Protein AF-A0A537L841-F1 (afdb_monomer_lite)

Secondary structure (DSSP, 8-state):
---SSHHHHHHHHHHHT---GGG---S-GGG--HHHHHHHHEEEEEEEEETTTTEEEEEEEE-TTT--HHHHHHHHHHHHHHHHHHHHHTT-EEEEEETTEE--

Radius of gyration: 14.02 Å; chains: 1; bounding box: 27×28×39 Å

Structure (mmCIF, N/CA/C/O backbone):
data_AF-A0A537L841-F1
#
_entry.id   AF-A0A537L841-F1
#
loop_
_atom_site.group_PDB
_atom_site.id
_atom_site.type_symbol
_atom_site.label_atom_id
_atom_site.label_alt_id
_atom_site.label_comp_id
_atom_site.label_asym_id
_atom_site.label_entity_id
_atom_site.label_seq_id
_atom_site.pdbx_PDB_ins_code
_atom_site.Cartn_x
_atom_site.Cartn_y
_atom_site.Cartn_z
_atom_site.occupancy
_atom_site.B_iso_or_equiv
_atom_site.auth_seq_id
_atom_site.auth_comp_id
_atom_site.auth_asym_id
_atom_site.auth_atom_id
_atom_site.pdbx_PDB_model_num
ATOM 1 N N . GLY A 1 1 ? -0.366 13.035 7.425 1.00 66.81 1 GLY A N 1
ATOM 2 C CA . GLY A 1 1 ? -1.624 13.543 7.985 1.00 66.81 1 GLY A CA 1
ATOM 3 C C . GLY A 1 1 ? -1.850 12.889 9.323 1.00 66.81 1 GLY A C 1
ATOM 4 O O . GLY A 1 1 ? -1.535 11.712 9.464 1.00 66.81 1 GLY A O 1
ATOM 5 N N . GLU A 1 2 ? -2.336 13.655 10.289 1.00 84.38 2 GLU A N 1
ATOM 6 C CA . GLU A 1 2 ? -2.816 13.142 11.569 1.00 84.38 2 GLU A CA 1
ATOM 7 C C . GLU A 1 2 ? -4.350 13.193 11.551 1.00 84.38 2 GLU A C 1
ATOM 9 O O . GLU A 1 2 ? -4.906 14.213 11.135 1.00 84.38 2 GLU A O 1
ATOM 14 N N . PRO A 1 3 ? -5.048 12.098 11.886 1.00 88.75 3 PRO A N 1
ATOM 15 C CA . PRO A 1 3 ? -6.505 12.093 11.901 1.00 88.75 3 PRO A CA 1
ATOM 16 C C . PRO A 1 3 ? -7.042 12.944 13.059 1.00 88.75 3 PRO A C 1
ATOM 18 O O . PRO A 1 3 ? -6.614 12.789 14.197 1.00 88.75 3 PRO A O 1
ATOM 21 N N . VAL A 1 4 ? -8.028 13.795 12.773 1.00 92.00 4 VAL A N 1
ATOM 22 C CA . VAL A 1 4 ? -8.766 14.577 13.788 1.00 92.00 4 VAL A CA 1
ATOM 23 C C . VAL A 1 4 ? -10.229 14.141 13.922 1.00 92.00 4 VAL A C 1
ATOM 25 O O . VAL A 1 4 ? -10.959 14.635 14.775 1.00 92.00 4 VAL A O 1
ATOM 28 N N . SER A 1 5 ? -10.675 13.213 13.071 1.00 96.81 5 SER A N 1
ATOM 29 C CA . SER A 1 5 ? -12.024 12.646 13.080 1.00 96.81 5 SER A CA 1
ATOM 30 C C . SER A 1 5 ? -12.021 11.219 12.514 1.00 96.81 5 SER A C 1
ATOM 32 O O . SER A 1 5 ? -11.102 10.868 11.763 1.00 96.81 5 SER A O 1
ATOM 34 N N . PRO A 1 6 ? -13.048 10.393 12.809 1.00 96.75 6 PRO A N 1
ATOM 35 C CA . PRO A 1 6 ? -13.153 9.043 12.251 1.00 96.75 6 PRO A CA 1
ATOM 36 C C . PRO A 1 6 ? -13.176 9.029 10.716 1.00 96.75 6 PRO A C 1
ATOM 38 O O . PRO A 1 6 ? -12.491 8.225 10.088 1.00 96.75 6 PRO A O 1
ATOM 41 N N . VAL A 1 7 ? -13.894 9.973 10.101 1.00 96.69 7 VAL A N 1
ATOM 42 C CA . VAL A 1 7 ? -13.928 10.127 8.637 1.00 96.69 7 VAL A CA 1
ATOM 43 C C . VAL A 1 7 ? -12.546 10.505 8.102 1.00 96.69 7 VAL A C 1
ATOM 45 O O . VAL A 1 7 ? -12.085 9.917 7.129 1.00 96.69 7 VAL A O 1
ATOM 48 N N . GLY A 1 8 ? -11.838 11.426 8.765 1.00 97.12 8 GLY A N 1
ATOM 49 C CA . GLY A 1 8 ? -10.473 11.793 8.386 1.00 97.12 8 GLY A CA 1
ATOM 50 C C . GLY A 1 8 ? -9.502 10.612 8.460 1.00 97.12 8 GLY A C 1
ATOM 51 O O . GLY A 1 8 ? -8.675 10.440 7.567 1.00 97.12 8 GLY A O 1
ATOM 52 N N . ALA A 1 9 ? -9.630 9.757 9.478 1.00 96.94 9 ALA A N 1
ATOM 53 C CA . ALA A 1 9 ? -8.849 8.527 9.580 1.00 96.94 9 ALA A CA 1
ATOM 54 C C . ALA A 1 9 ? -9.142 7.556 8.423 1.00 96.94 9 ALA A C 1
ATOM 56 O O . ALA A 1 9 ? -8.205 7.038 7.814 1.00 96.94 9 ALA A O 1
ATOM 57 N N . ALA A 1 10 ? -10.416 7.362 8.072 1.00 96.06 10 ALA A N 1
ATOM 58 C CA . ALA A 1 10 ? -10.806 6.526 6.938 1.00 96.06 10 ALA A CA 1
ATOM 59 C C . ALA A 1 10 ? -10.248 7.059 5.604 1.00 96.06 10 ALA A C 1
ATOM 61 O O . ALA A 1 10 ? -9.715 6.286 4.811 1.00 96.06 10 ALA A O 1
ATOM 62 N N . VAL A 1 11 ? -10.285 8.379 5.385 1.00 95.94 11 VAL A N 1
ATOM 63 C CA . VAL A 1 11 ? -9.711 9.017 4.186 1.00 95.94 11 VAL A CA 1
ATOM 64 C C . VAL A 1 11 ? -8.194 8.834 4.124 1.00 95.94 11 VAL A C 1
ATOM 66 O O . VAL A 1 11 ? -7.667 8.503 3.065 1.00 95.94 11 VAL A O 1
ATOM 69 N N . ILE A 1 12 ? -7.483 8.999 5.247 1.00 96.44 12 ILE A N 1
ATOM 70 C CA . ILE A 1 12 ? -6.032 8.756 5.300 1.00 96.44 12 ILE A CA 1
ATOM 71 C C . ILE A 1 12 ? -5.718 7.310 4.908 1.00 96.44 12 ILE A C 1
ATOM 73 O O . ILE A 1 12 ? -4.809 7.094 4.113 1.00 96.44 12 ILE A O 1
ATOM 77 N N . LEU A 1 13 ? -6.454 6.334 5.447 1.00 96.88 13 LEU A N 1
ATOM 78 C CA . LEU A 1 13 ? -6.262 4.924 5.110 1.00 96.88 13 LEU A CA 1
ATOM 79 C C . LEU A 1 13 ? -6.517 4.660 3.625 1.00 96.88 13 LEU A C 1
ATOM 81 O O . LEU A 1 13 ? -5.679 4.031 2.985 1.00 96.88 13 LEU A O 1
ATOM 85 N N . ALA A 1 14 ? -7.616 5.175 3.071 1.00 94.56 14 ALA A N 1
ATOM 86 C CA . ALA A 1 14 ? -7.960 4.996 1.662 1.00 94.56 14 ALA A CA 1
ATOM 87 C C . ALA A 1 14 ? -6.906 5.599 0.716 1.00 94.56 14 ALA A C 1
ATOM 89 O O . ALA A 1 14 ? -6.501 4.956 -0.242 1.00 94.56 14 ALA A O 1
ATOM 90 N N . ASP A 1 15 ? -6.416 6.806 1.005 1.00 94.81 15 ASP A N 1
ATOM 91 C CA . ASP A 1 15 ? -5.456 7.507 0.142 1.00 94.81 15 ASP A CA 1
ATOM 92 C C . ASP A 1 15 ? -4.021 6.976 0.284 1.00 94.81 15 ASP A C 1
ATOM 94 O O . ASP A 1 15 ? -3.288 6.840 -0.693 1.00 94.81 15 ASP A O 1
ATOM 98 N N . LYS A 1 16 ? -3.579 6.678 1.512 1.00 94.44 16 LYS A N 1
ATOM 99 C CA . LYS A 1 16 ? -2.177 6.317 1.786 1.00 94.44 16 LYS A CA 1
ATOM 100 C C . LYS A 1 16 ? -1.870 4.834 1.621 1.00 94.44 16 LYS A C 1
ATOM 102 O O . LYS A 1 16 ? -0.689 4.488 1.602 1.00 94.44 16 LYS A O 1
ATOM 107 N N . SER A 1 17 ? -2.892 3.995 1.474 1.00 92.75 17 SER A N 1
ATOM 108 C CA . SER A 1 17 ? -2.741 2.591 1.078 1.00 92.75 17 SER A CA 1
ATOM 109 C C . SER A 1 17 ? -2.808 2.364 -0.436 1.00 92.75 17 SER A C 1
ATOM 111 O O . SER A 1 17 ? -2.472 1.272 -0.884 1.00 92.75 17 SER A O 1
ATOM 113 N N . ASP A 1 18 ? -3.187 3.378 -1.223 1.00 92.38 18 ASP A N 1
ATOM 114 C CA . ASP A 1 18 ? -3.333 3.263 -2.676 1.00 92.38 18 ASP A CA 1
ATOM 115 C C . ASP A 1 18 ? -1.966 3.199 -3.380 1.00 92.38 18 ASP A C 1
ATOM 117 O O . ASP A 1 18 ? -1.352 4.214 -3.730 1.00 92.38 18 ASP A O 1
ATOM 121 N N . VAL A 1 19 ? -1.474 1.971 -3.540 1.00 93.75 19 VAL A N 1
ATOM 122 C CA . VAL A 1 19 ? -0.267 1.613 -4.291 1.00 93.75 19 VAL A CA 1
ATOM 123 C C . VAL A 1 19 ? -0.637 0.484 -5.237 1.00 93.75 19 VAL A C 1
ATOM 125 O O . VAL A 1 19 ? -1.034 -0.582 -4.778 1.00 93.75 19 VAL A O 1
ATOM 128 N N . HIS A 1 20 ? -0.542 0.716 -6.544 1.00 96.62 20 HIS A N 1
ATOM 129 C CA . HIS A 1 20 ? -0.906 -0.268 -7.565 1.00 96.62 20 HIS A CA 1
ATOM 130 C C . HIS A 1 20 ? -0.393 0.167 -8.942 1.00 96.62 20 HIS A C 1
ATOM 132 O O . HIS A 1 20 ? -0.297 1.366 -9.216 1.00 96.62 20 HIS A O 1
ATOM 138 N N . ARG A 1 21 ? -0.164 -0.777 -9.862 1.00 96.19 21 ARG A N 1
ATOM 139 C CA . ARG A 1 21 ? 0.318 -0.466 -11.224 1.00 96.19 21 ARG A CA 1
ATOM 140 C C . ARG A 1 21 ? -0.563 0.501 -12.001 1.00 96.19 21 ARG A C 1
ATOM 142 O O . ARG A 1 21 ? -0.063 1.285 -12.796 1.00 96.19 21 ARG A O 1
ATOM 149 N N . SER A 1 22 ? -1.870 0.495 -11.740 1.00 94.69 22 SER A N 1
ATOM 150 C CA . SER A 1 22 ? -2.823 1.408 -12.385 1.00 94.69 22 SER A CA 1
ATOM 151 C C . SER A 1 22 ? -2.640 2.871 -11.968 1.00 94.69 22 SER A C 1
ATOM 153 O O . SER A 1 22 ? -3.265 3.753 -12.553 1.00 94.69 22 SER A O 1
ATOM 155 N N . ARG A 1 23 ? -1.814 3.147 -10.950 1.00 93.44 23 ARG A N 1
ATOM 156 C CA . ARG A 1 23 ? -1.432 4.505 -10.544 1.00 93.44 23 ARG A CA 1
ATOM 157 C C . ARG A 1 23 ? -0.357 5.102 -11.446 1.00 93.44 23 ARG A C 1
ATOM 159 O O . ARG A 1 23 ? -0.241 6.326 -11.491 1.00 93.44 23 ARG A O 1
ATOM 166 N N . VAL A 1 24 ? 0.389 4.265 -12.165 1.00 95.06 24 VAL A N 1
ATOM 167 C CA . VAL A 1 24 ? 1.422 4.705 -13.102 1.00 95.06 24 VAL A CA 1
ATOM 168 C C . VAL A 1 24 ? 0.744 5.227 -14.360 1.00 95.06 24 VAL A C 1
ATOM 170 O O . VAL A 1 24 ? 0.032 4.502 -15.052 1.00 95.06 24 VAL A O 1
ATOM 173 N N . ARG A 1 25 ? 0.922 6.521 -14.628 1.00 94.38 25 ARG A N 1
ATOM 174 C CA . ARG A 1 25 ? 0.360 7.190 -15.815 1.00 94.38 25 ARG A CA 1
ATOM 175 C C . ARG A 1 25 ? 1.370 7.329 -16.942 1.00 94.38 25 ARG A C 1
ATOM 177 O O . ARG A 1 25 ? 0.973 7.596 -18.072 1.00 94.38 25 ARG A O 1
ATOM 184 N N . ASN A 1 26 ? 2.653 7.197 -16.621 1.00 93.75 26 ASN A N 1
ATOM 185 C CA . ASN A 1 26 ? 3.726 7.236 -17.592 1.00 93.75 26 ASN A CA 1
ATOM 186 C C . ASN A 1 26 ? 3.625 5.999 -18.507 1.00 93.75 26 ASN A C 1
ATOM 188 O O . ASN A 1 26 ? 3.668 4.881 -17.997 1.00 93.75 26 ASN A O 1
ATOM 192 N N . PRO A 1 27 ? 3.450 6.167 -19.829 1.00 91.06 27 PRO A N 1
ATOM 193 C CA . PRO A 1 27 ? 3.330 5.041 -20.748 1.00 91.06 27 PRO A CA 1
ATOM 194 C C . PRO A 1 27 ? 4.681 4.424 -21.135 1.00 91.06 27 PRO A C 1
ATOM 196 O O . PRO A 1 27 ? 4.677 3.371 -21.766 1.00 91.06 27 PRO A O 1
ATOM 199 N N . ASP A 1 28 ? 5.809 5.066 -20.805 1.00 93.56 28 ASP A N 1
ATOM 200 C CA . ASP A 1 28 ? 7.154 4.621 -21.179 1.00 93.56 28 ASP A CA 1
ATOM 201 C C . ASP A 1 28 ? 7.934 4.076 -19.963 1.00 93.56 28 ASP A C 1
ATOM 203 O O . ASP A 1 28 ? 8.504 4.860 -19.192 1.00 93.56 28 ASP A O 1
ATOM 207 N N . PRO A 1 29 ? 8.034 2.738 -19.813 1.00 90.81 29 PRO A N 1
ATOM 208 C CA . PRO A 1 29 ? 8.765 2.091 -18.724 1.00 90.81 29 PRO A CA 1
ATOM 209 C C . PRO A 1 29 ? 10.241 2.478 -18.617 1.00 90.81 29 PRO A C 1
ATOM 211 O O . PRO A 1 29 ? 10.817 2.373 -17.536 1.00 90.81 29 PRO A O 1
ATOM 214 N N . THR A 1 30 ? 10.873 2.927 -19.707 1.00 92.88 30 THR A N 1
ATOM 215 C CA . THR A 1 30 ? 12.298 3.300 -19.697 1.00 92.88 30 THR A CA 1
ATOM 216 C C . THR A 1 30 ? 12.560 4.599 -18.938 1.00 92.88 30 THR A C 1
ATOM 218 O O . THR A 1 30 ? 13.689 4.860 -18.524 1.00 92.88 30 THR A O 1
ATOM 221 N N . THR A 1 31 ? 11.508 5.388 -18.712 1.00 94.88 31 THR A N 1
ATOM 222 C CA . THR A 1 31 ? 11.564 6.684 -18.028 1.00 94.88 31 THR A CA 1
ATOM 223 C C . THR A 1 31 ? 10.988 6.638 -16.613 1.00 94.88 31 THR A C 1
ATOM 225 O O . THR A 1 31 ? 10.824 7.683 -15.985 1.00 94.88 31 THR A O 1
ATOM 228 N N . TYR A 1 32 ? 10.675 5.445 -16.097 1.00 95.69 32 TYR A N 1
ATOM 229 C CA . TYR A 1 32 ? 10.126 5.286 -14.753 1.00 95.69 32 TYR A CA 1
ATOM 230 C C . TYR A 1 32 ? 11.107 5.762 -13.685 1.00 95.69 32 TYR A C 1
ATOM 232 O O . TYR A 1 32 ? 12.256 5.314 -13.615 1.00 95.69 32 TYR A O 1
ATOM 240 N N . ASP A 1 33 ? 10.615 6.618 -12.791 1.00 94.06 33 ASP A N 1
ATOM 241 C CA . ASP A 1 33 ? 11.293 6.882 -11.532 1.00 94.06 33 ASP A CA 1
ATOM 242 C C . ASP A 1 33 ? 11.084 5.715 -10.541 1.00 94.06 33 ASP A C 1
ATOM 244 O O . ASP A 1 33 ? 10.502 4.670 -10.856 1.00 94.06 33 ASP A O 1
ATOM 248 N N . ILE A 1 34 ? 11.590 5.860 -9.314 1.00 92.19 34 ILE A N 1
ATOM 249 C CA . ILE A 1 34 ? 11.414 4.834 -8.278 1.00 92.19 34 ILE A CA 1
ATOM 250 C C . ILE A 1 34 ? 9.941 4.625 -7.893 1.00 92.19 34 ILE A C 1
ATOM 252 O O . ILE A 1 34 ? 9.543 3.495 -7.617 1.00 92.19 34 ILE A O 1
ATOM 256 N N . HIS A 1 35 ? 9.113 5.673 -7.903 1.00 94.12 35 HIS A N 1
ATOM 257 C CA . HIS A 1 35 ? 7.700 5.554 -7.558 1.00 94.12 35 HIS A CA 1
ATOM 258 C C . HIS A 1 35 ? 6.939 4.814 -8.648 1.00 94.12 35 HIS A C 1
ATOM 260 O O . HIS A 1 35 ? 6.149 3.926 -8.325 1.00 94.12 35 HIS A O 1
ATOM 266 N N . ASP A 1 36 ? 7.178 5.151 -9.912 1.00 95.44 36 ASP A N 1
ATOM 267 C CA . ASP A 1 36 ? 6.569 4.477 -11.052 1.00 95.44 36 ASP A CA 1
ATOM 268 C C . ASP A 1 36 ? 6.965 3.001 -11.067 1.00 95.44 36 ASP A C 1
ATOM 270 O O . ASP A 1 36 ? 6.092 2.138 -11.132 1.00 95.44 36 ASP A O 1
ATOM 274 N N . ARG A 1 37 ? 8.256 2.688 -10.895 1.00 95.25 37 ARG A N 1
ATOM 275 C CA . ARG A 1 37 ? 8.743 1.302 -10.865 1.00 95.25 37 ARG A CA 1
ATOM 276 C C . ARG A 1 37 ? 8.101 0.481 -9.747 1.00 95.25 37 ARG A C 1
ATOM 278 O O . ARG A 1 37 ? 7.593 -0.607 -10.014 1.00 95.25 37 ARG A O 1
ATOM 285 N N . VAL A 1 38 ? 8.089 0.996 -8.515 1.00 95.75 38 VAL A N 1
ATOM 286 C CA . VAL A 1 38 ? 7.486 0.283 -7.378 1.00 95.75 38 VAL A CA 1
ATOM 287 C C . VAL A 1 38 ? 5.980 0.126 -7.580 1.00 95.75 38 VAL A C 1
ATOM 289 O O . VAL A 1 38 ? 5.467 -0.974 -7.401 1.00 95.75 38 VAL A O 1
ATOM 292 N N . ASN A 1 39 ? 5.259 1.184 -7.978 1.00 96.50 39 ASN A N 1
ATOM 293 C CA . ASN A 1 39 ? 3.821 1.075 -8.250 1.00 96.50 39 ASN A CA 1
ATOM 294 C C . ASN A 1 39 ? 3.552 0.045 -9.346 1.00 96.50 39 ASN A C 1
ATOM 296 O O . ASN A 1 39 ? 2.670 -0.789 -9.181 1.00 96.50 39 ASN A O 1
ATOM 300 N N . TYR A 1 40 ? 4.318 0.071 -10.437 1.00 97.06 40 TYR A N 1
ATOM 301 C CA . TYR A 1 40 ? 4.170 -0.864 -11.548 1.00 97.06 40 TYR A CA 1
ATOM 302 C C . TYR A 1 40 ? 4.395 -2.323 -11.126 1.00 97.06 40 TYR A C 1
ATOM 304 O O . TYR A 1 40 ? 3.658 -3.215 -11.556 1.00 97.06 40 TYR A O 1
ATOM 312 N N . ALA A 1 41 ? 5.361 -2.557 -10.232 1.00 97.19 41 ALA A N 1
ATOM 313 C CA . ALA A 1 41 ? 5.629 -3.869 -9.652 1.00 97.19 41 ALA A CA 1
ATOM 314 C C . ALA A 1 41 ? 4.488 -4.380 -8.755 1.00 97.19 41 ALA A C 1
ATOM 316 O O . ALA A 1 41 ? 4.367 -5.587 -8.563 1.00 97.19 41 ALA A O 1
ATOM 317 N N . VAL A 1 42 ? 3.631 -3.504 -8.218 1.00 97.56 42 VAL A N 1
ATOM 318 C CA . VAL A 1 42 ? 2.478 -3.912 -7.405 1.00 97.56 42 VAL A CA 1
ATOM 319 C C . VAL A 1 42 ? 1.329 -4.371 -8.310 1.00 97.56 42 VAL A C 1
ATOM 321 O O . VAL A 1 42 ? 0.597 -3.561 -8.886 1.00 97.56 42 VAL A O 1
ATOM 324 N N . GLU A 1 43 ? 1.168 -5.689 -8.434 1.00 96.69 43 GLU A N 1
ATOM 325 C CA . GLU A 1 43 ? 0.116 -6.336 -9.232 1.00 96.69 43 GLU A CA 1
ATOM 326 C C . GLU A 1 43 ? -1.199 -6.514 -8.467 1.00 96.69 43 GLU A C 1
ATOM 328 O O . GLU A 1 43 ? -2.261 -6.643 -9.073 1.00 96.69 43 GLU A O 1
ATOM 333 N N . HIS A 1 44 ? -1.124 -6.558 -7.137 1.00 96.56 44 HIS A N 1
ATOM 334 C CA . HIS A 1 44 ? -2.281 -6.693 -6.262 1.00 96.56 44 HIS A CA 1
ATOM 335 C C . HIS A 1 44 ? -2.165 -5.726 -5.092 1.00 96.56 44 HIS A C 1
ATOM 337 O O . HIS A 1 44 ? -1.096 -5.598 -4.498 1.00 96.56 44 HIS A O 1
ATOM 343 N N . SER A 1 45 ? -3.269 -5.064 -4.758 1.00 96.56 45 SER A N 1
ATOM 344 C CA . SER A 1 45 ? -3.352 -4.133 -3.639 1.00 96.56 45 SER A CA 1
ATOM 345 C C . SER A 1 45 ? -4.760 -4.139 -3.072 1.00 96.56 45 SER A C 1
ATOM 347 O O . SER A 1 45 ? -5.725 -3.873 -3.792 1.00 96.56 45 SER A O 1
ATOM 349 N N . PHE A 1 46 ? -4.889 -4.493 -1.797 1.00 97.00 46 PHE A N 1
ATOM 350 C CA . PHE A 1 46 ? -6.181 -4.600 -1.138 1.00 97.00 46 PHE A CA 1
ATOM 351 C C . PHE A 1 46 ? -6.099 -4.170 0.324 1.00 97.00 46 PHE A C 1
ATOM 353 O O . PHE A 1 46 ? -5.212 -4.592 1.061 1.00 97.00 46 PHE A O 1
ATOM 360 N N . LEU A 1 47 ? -7.052 -3.347 0.765 1.00 97.19 47 LEU A N 1
ATOM 361 C CA . LEU A 1 47 ? -7.163 -2.919 2.156 1.00 97.19 47 LEU A CA 1
ATOM 362 C C . LEU A 1 47 ? -8.310 -3.675 2.837 1.00 97.19 47 LEU A C 1
ATOM 364 O O . LEU A 1 47 ? -9.481 -3.326 2.687 1.00 97.19 47 LEU A O 1
ATOM 368 N N . ARG A 1 48 ? -7.977 -4.724 3.591 1.00 97.12 48 ARG A N 1
ATOM 369 C CA . ARG A 1 48 ? -8.947 -5.567 4.295 1.00 97.12 48 ARG A CA 1
A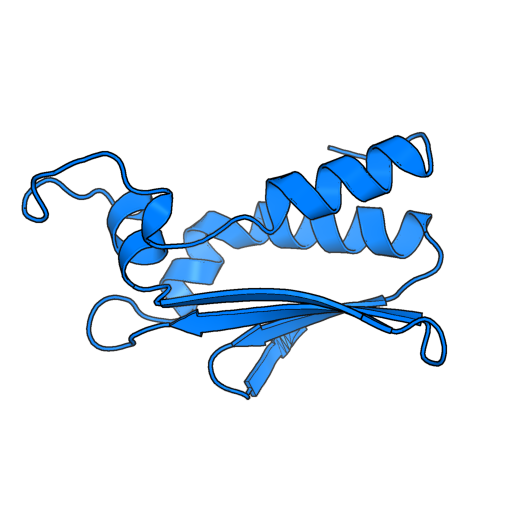TOM 370 C C . ARG A 1 48 ? -9.281 -4.996 5.663 1.00 97.12 48 ARG A C 1
ATOM 372 O O . 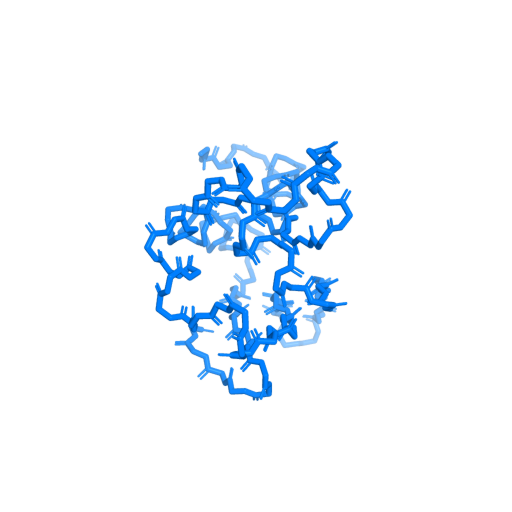ARG A 1 48 ? -8.383 -4.742 6.459 1.00 97.12 48 ARG A O 1
ATOM 379 N N . VAL A 1 49 ? -10.568 -4.886 5.971 1.00 97.38 49 VAL A N 1
ATOM 380 C CA . VAL A 1 49 ? -11.059 -4.545 7.312 1.00 97.38 49 VAL A CA 1
ATOM 381 C C . VAL A 1 49 ? -11.665 -5.790 7.948 1.00 97.38 49 VAL A C 1
ATOM 383 O O . VAL A 1 49 ? -12.525 -6.432 7.351 1.00 97.38 49 VAL A O 1
ATOM 386 N N . ASP A 1 50 ? -11.220 -6.121 9.157 1.00 97.50 50 ASP A N 1
ATOM 387 C CA . ASP A 1 50 ? -11.813 -7.164 9.991 1.00 97.50 50 ASP A CA 1
ATOM 388 C C . ASP A 1 50 ? -12.269 -6.551 11.316 1.00 97.50 50 ASP A C 1
ATOM 390 O O . ASP A 1 50 ? -11.458 -6.127 12.144 1.00 97.50 50 ASP A O 1
ATOM 394 N N . GLU A 1 51 ? -13.584 -6.494 11.501 1.00 95.44 51 GLU A N 1
ATOM 395 C CA . GLU A 1 51 ? -14.211 -5.937 12.696 1.00 95.44 51 GLU A CA 1
AT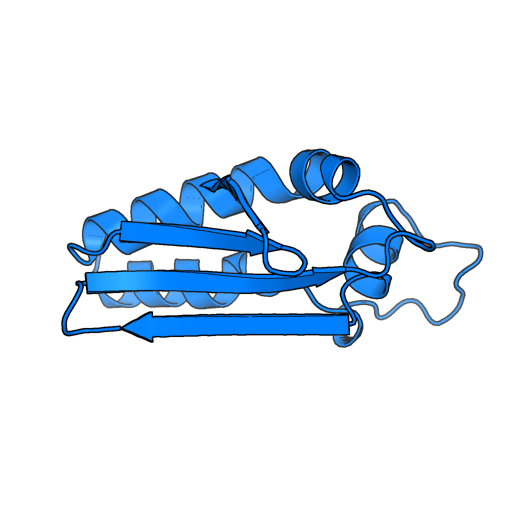OM 396 C C . GLU A 1 51 ? -13.989 -6.814 13.934 1.00 95.44 51 GLU A C 1
ATOM 398 O O . GLU A 1 51 ? -13.757 -6.290 15.023 1.00 95.44 51 GLU A O 1
ATOM 403 N N . LYS A 1 52 ? -14.009 -8.144 13.780 1.00 96.81 52 LYS A N 1
ATOM 404 C CA . LYS A 1 52 ? -13.972 -9.082 14.912 1.00 96.81 52 LYS A CA 1
ATOM 405 C C . LYS A 1 52 ? -12.643 -9.007 15.647 1.00 96.81 52 LYS A C 1
ATOM 407 O O . LYS A 1 52 ? -12.620 -9.002 16.874 1.00 96.81 52 LYS A O 1
ATOM 412 N N . ILE A 1 53 ? -11.546 -8.935 14.895 1.00 96.62 53 ILE A N 1
ATOM 413 C CA . ILE A 1 53 ? -10.193 -8.800 15.455 1.00 96.62 53 ILE A CA 1
ATOM 414 C C . ILE A 1 53 ? -9.676 -7.355 15.431 1.00 96.62 53 ILE A C 1
ATOM 416 O O . ILE A 1 53 ? -8.548 -7.108 15.850 1.00 96.62 53 ILE A O 1
ATOM 420 N N . ARG A 1 54 ? -10.500 -6.400 14.976 1.00 97.50 54 ARG A N 1
ATOM 421 C CA . ARG A 1 54 ? -10.204 -4.959 14.882 1.00 97.50 54 ARG A CA 1
ATOM 422 C C . ARG A 1 54 ? -8.908 -4.663 14.126 1.00 97.50 54 ARG A C 1
ATOM 424 O O . ARG A 1 54 ? -8.057 -3.911 14.601 1.00 97.50 54 ARG A O 1
ATOM 431 N N . THR A 1 55 ? -8.750 -5.245 12.939 1.00 98.12 55 THR A N 1
ATOM 432 C CA . THR A 1 55 ? -7.561 -5.039 12.097 1.00 98.12 55 THR A CA 1
ATOM 433 C C . THR A 1 55 ? -7.900 -4.410 10.756 1.00 98.12 55 THR A C 1
ATOM 435 O O . THR A 1 55 ? -8.919 -4.737 10.151 1.00 98.12 55 THR A O 1
ATOM 438 N N . ILE A 1 56 ? -6.993 -3.574 10.259 1.00 98.12 56 ILE A N 1
ATOM 439 C CA . ILE A 1 56 ? -6.992 -3.040 8.898 1.00 98.12 56 ILE A CA 1
ATOM 440 C C . ILE A 1 56 ? -5.679 -3.475 8.243 1.00 98.12 56 ILE A C 1
ATOM 442 O O . ILE A 1 56 ? -4.616 -2.982 8.612 1.00 98.12 56 ILE A O 1
ATOM 446 N N . THR A 1 57 ? -5.737 -4.419 7.309 1.00 97.94 57 THR A N 1
ATOM 447 C CA . THR A 1 57 ? -4.554 -5.030 6.685 1.00 97.94 57 THR A CA 1
ATOM 448 C C . THR A 1 57 ? -4.403 -4.540 5.253 1.00 97.94 57 THR A C 1
ATOM 450 O O . THR A 1 57 ? -5.314 -4.721 4.450 1.00 97.94 57 THR A O 1
ATOM 453 N N . LEU A 1 58 ? -3.262 -3.933 4.928 1.00 97.69 58 LEU A N 1
ATOM 454 C CA . LEU A 1 58 ? -2.865 -3.681 3.546 1.00 97.69 58 LEU A CA 1
ATOM 455 C C . LEU A 1 58 ? -2.151 -4.920 2.999 1.00 97.69 58 LEU A C 1
ATOM 457 O O . LEU A 1 58 ? -1.074 -5.279 3.472 1.00 97.69 58 LEU A O 1
ATOM 461 N N . GLU A 1 59 ? -2.772 -5.565 2.022 1.00 97.44 59 GLU A N 1
ATOM 462 C CA . GLU A 1 59 ? -2.286 -6.748 1.318 1.00 97.44 59 GLU A CA 1
ATOM 463 C C . GLU A 1 59 ? -1.731 -6.325 -0.041 1.00 97.44 59 GLU A C 1
ATOM 465 O O . GLU A 1 59 ? -2.461 -5.777 -0.866 1.00 97.44 59 GLU A O 1
ATOM 470 N N . LEU A 1 60 ? -0.445 -6.584 -0.279 1.00 97.38 60 LEU A N 1
ATOM 471 C CA . LEU A 1 60 ? 0.236 -6.267 -1.531 1.00 97.38 60 LEU A CA 1
ATOM 472 C C . LEU A 1 60 ? 0.806 -7.526 -2.184 1.00 97.38 60 LEU A C 1
ATOM 474 O O . LEU A 1 60 ? 1.429 -8.363 -1.526 1.00 97.38 60 LEU A O 1
ATOM 478 N N . GLY A 1 61 ? 0.638 -7.619 -3.499 1.00 97.75 61 GLY A N 1
ATOM 479 C CA . GLY A 1 61 ? 1.368 -8.534 -4.369 1.00 97.75 61 GLY A CA 1
ATOM 480 C C . GLY A 1 61 ? 2.380 -7.741 -5.184 1.00 97.75 61 GLY A C 1
ATOM 481 O O . GLY A 1 61 ? 1.974 -6.941 -6.023 1.00 97.75 61 GLY A O 1
ATOM 482 N N . ILE A 1 62 ? 3.671 -7.935 -4.919 1.00 97.31 62 ILE A N 1
ATOM 483 C CA . ILE A 1 62 ? 4.773 -7.237 -5.592 1.00 97.31 62 ILE A CA 1
ATOM 484 C C . ILE A 1 62 ? 5.552 -8.238 -6.443 1.00 97.31 62 ILE A C 1
ATOM 486 O O . ILE A 1 62 ? 6.082 -9.218 -5.908 1.00 97.31 62 ILE A O 1
ATOM 490 N N . ASP A 1 63 ? 5.670 -7.963 -7.741 1.00 97.38 63 ASP A N 1
ATOM 491 C CA . ASP A 1 63 ? 6.590 -8.672 -8.626 1.00 97.38 63 ASP A CA 1
ATOM 492 C C . ASP A 1 63 ? 8.037 -8.281 -8.294 1.00 97.38 63 ASP A C 1
ATOM 494 O O . ASP A 1 63 ? 8.540 -7.217 -8.669 1.00 97.38 63 ASP A O 1
ATOM 498 N N . THR A 1 64 ? 8.725 -9.181 -7.590 1.00 95.38 64 THR A N 1
ATOM 499 C CA . THR A 1 64 ? 10.104 -8.980 -7.134 1.00 95.38 64 THR A CA 1
ATOM 500 C C . THR A 1 64 ? 11.144 -9.021 -8.251 1.00 95.38 64 THR A C 1
ATOM 502 O O . THR A 1 64 ? 12.309 -8.704 -8.003 1.00 95.38 64 THR A O 1
ATOM 505 N N . LYS A 1 65 ? 10.748 -9.364 -9.485 1.00 95.56 65 LYS A N 1
ATOM 506 C CA . LYS A 1 65 ? 11.598 -9.194 -10.673 1.00 95.56 65 LYS A CA 1
ATOM 507 C C . LYS A 1 65 ? 11.664 -7.735 -11.123 1.00 95.56 65 LYS A C 1
ATOM 509 O O . LYS A 1 65 ? 12.643 -7.355 -11.758 1.00 95.56 65 LYS A O 1
ATOM 514 N N . LEU A 1 66 ? 10.638 -6.941 -10.808 1.00 93.56 66 LEU A N 1
ATOM 515 C CA . LEU A 1 66 ? 10.527 -5.532 -11.194 1.00 93.56 66 LEU A CA 1
ATOM 516 C C . LEU A 1 66 ? 10.971 -4.585 -10.075 1.00 93.56 66 LEU A C 1
ATOM 518 O O . LEU A 1 66 ? 11.578 -3.553 -10.359 1.00 93.56 66 LEU A O 1
ATOM 522 N N . SER A 1 67 ? 10.674 -4.919 -8.814 1.00 94.75 67 SER A N 1
ATOM 523 C CA . SER A 1 67 ? 11.083 -4.114 -7.660 1.00 94.75 67 SER A CA 1
ATOM 524 C C . SER A 1 67 ? 11.189 -4.937 -6.378 1.00 94.75 67 SER A C 1
ATOM 526 O O . SER A 1 67 ? 10.373 -5.816 -6.111 1.00 94.75 67 SER A O 1
ATOM 528 N N . GLN A 1 68 ? 12.193 -4.643 -5.556 1.00 94.00 68 GLN A N 1
ATOM 529 C CA . GLN A 1 68 ? 12.384 -5.315 -4.273 1.00 94.00 68 GLN A CA 1
ATOM 530 C C . GLN A 1 68 ? 11.423 -4.776 -3.207 1.00 94.00 68 GLN A C 1
ATOM 532 O O . GLN A 1 68 ? 11.092 -3.593 -3.175 1.00 94.00 68 GLN A O 1
ATOM 537 N N . VAL A 1 69 ? 11.053 -5.622 -2.240 1.00 93.56 69 VAL A N 1
ATOM 538 C CA . VAL A 1 69 ? 10.197 -5.215 -1.105 1.00 93.56 69 VAL A CA 1
ATOM 539 C C . VAL A 1 69 ? 10.812 -4.051 -0.312 1.00 93.56 69 VAL A C 1
ATOM 541 O O . VAL A 1 69 ? 10.092 -3.197 0.198 1.00 93.56 69 VAL A O 1
ATOM 544 N N . MET A 1 70 ? 12.143 -3.975 -0.237 1.00 92.62 70 MET A N 1
ATOM 545 C CA . MET A 1 70 ? 12.826 -2.862 0.428 1.00 92.62 70 MET A CA 1
ATOM 546 C C . MET A 1 70 ? 12.630 -1.521 -0.285 1.00 92.62 70 MET A C 1
ATOM 548 O O . MET A 1 70 ? 12.439 -0.519 0.397 1.00 92.62 70 MET A O 1
ATOM 552 N N . GLU A 1 71 ? 12.577 -1.495 -1.620 1.00 94.12 71 GLU A N 1
ATOM 553 C CA . GLU A 1 71 ? 12.317 -0.259 -2.376 1.00 94.12 71 GLU A CA 1
ATOM 554 C C . GLU A 1 71 ? 10.909 0.279 -2.087 1.00 94.12 71 GLU A C 1
ATOM 556 O O . GLU A 1 71 ? 10.717 1.488 -1.975 1.00 94.12 71 GLU A O 1
ATOM 561 N N . TYR A 1 72 ? 9.925 -0.609 -1.874 1.00 94.69 72 TYR A N 1
ATOM 562 C CA . TYR A 1 72 ? 8.603 -0.199 -1.394 1.00 94.69 72 TYR A CA 1
ATOM 563 C C . TYR A 1 72 ? 8.703 0.538 -0.055 1.00 94.69 72 TYR A C 1
ATOM 565 O O . TYR A 1 72 ? 8.116 1.609 0.110 1.00 94.69 72 TYR A O 1
ATOM 573 N N . PHE A 1 73 ? 9.464 0.001 0.902 1.00 93.06 73 PHE A N 1
ATOM 574 C CA . PHE A 1 73 ? 9.644 0.665 2.190 1.00 93.06 73 PHE A CA 1
ATOM 575 C C . PHE A 1 73 ? 10.373 2.002 2.062 1.00 93.06 73 PHE A C 1
ATOM 577 O O . PHE A 1 73 ? 9.949 2.960 2.706 1.00 93.06 73 PHE A O 1
ATOM 584 N N . GLU A 1 74 ? 11.399 2.108 1.219 1.00 92.81 74 GLU A N 1
ATOM 585 C CA . GLU A 1 74 ? 12.151 3.356 1.026 1.00 92.81 74 GLU A CA 1
ATOM 586 C C . GLU A 1 74 ? 11.244 4.540 0.663 1.00 92.81 74 GLU A C 1
ATOM 588 O O . GLU A 1 74 ? 11.401 5.629 1.218 1.00 92.81 74 GLU A O 1
ATOM 593 N N . ILE A 1 75 ? 10.242 4.324 -0.194 1.00 93.19 75 ILE A N 1
ATOM 594 C CA . ILE A 1 75 ? 9.369 5.408 -0.669 1.00 93.19 75 ILE A CA 1
ATOM 595 C C . ILE A 1 75 ? 8.020 5.497 0.065 1.00 93.19 75 ILE A C 1
ATOM 597 O O . ILE A 1 75 ? 7.426 6.578 0.148 1.00 93.19 75 ILE A O 1
ATOM 601 N N . PHE A 1 76 ? 7.511 4.392 0.626 1.00 94.44 76 PHE A N 1
ATOM 602 C CA . PHE A 1 76 ? 6.169 4.341 1.224 1.00 94.44 76 PHE A CA 1
ATOM 603 C C . PHE A 1 76 ? 6.142 4.234 2.749 1.00 94.44 76 PHE A C 1
ATOM 605 O O . PHE A 1 76 ? 5.060 4.377 3.329 1.00 94.44 76 PHE A O 1
ATOM 612 N N . LEU A 1 77 ? 7.278 4.074 3.439 1.00 92.31 77 LEU A N 1
ATOM 613 C CA . LEU A 1 77 ? 7.297 3.916 4.902 1.00 92.31 77 LEU A CA 1
ATOM 614 C C . LEU A 1 77 ? 6.542 5.039 5.626 1.00 92.31 77 LEU A C 1
ATOM 616 O O . LEU A 1 77 ? 5.705 4.781 6.493 1.00 92.31 77 LEU A O 1
ATOM 620 N N . THR A 1 78 ? 6.765 6.291 5.227 1.00 93.75 78 THR A N 1
ATOM 621 C CA . THR A 1 78 ? 6.083 7.450 5.823 1.00 93.75 78 THR A CA 1
ATOM 622 C C . THR A 1 78 ? 4.561 7.377 5.652 1.00 93.75 78 THR A C 1
ATOM 624 O O . THR A 1 78 ? 3.821 7.773 6.555 1.00 93.75 78 THR A O 1
ATOM 627 N N . ARG A 1 79 ? 4.069 6.816 4.539 1.00 94.88 79 ARG A N 1
ATOM 628 C CA . ARG A 1 79 ? 2.632 6.589 4.313 1.00 94.88 79 ARG A CA 1
ATOM 629 C C . ARG A 1 79 ? 2.095 5.486 5.225 1.00 94.88 79 ARG A C 1
ATOM 631 O O . ARG A 1 79 ? 1.056 5.681 5.847 1.00 94.88 79 ARG A O 1
ATOM 638 N N . MET A 1 80 ? 2.839 4.395 5.406 1.00 94.62 80 MET A N 1
ATOM 639 C CA . MET A 1 80 ? 2.457 3.304 6.317 1.00 94.62 80 MET A CA 1
ATOM 640 C C . MET A 1 80 ? 2.375 3.771 7.775 1.00 94.62 80 MET A C 1
ATOM 642 O O . MET A 1 80 ? 1.464 3.389 8.510 1.00 94.62 80 MET A O 1
ATOM 646 N N . VAL A 1 81 ? 3.267 4.677 8.190 1.00 94.50 81 VAL A N 1
ATOM 647 C CA . VAL A 1 81 ? 3.181 5.323 9.509 1.00 94.50 81 VAL A CA 1
ATOM 648 C C . VAL A 1 81 ? 1.885 6.131 9.653 1.00 94.50 81 VAL A C 1
ATOM 650 O O . VAL A 1 81 ? 1.273 6.101 10.723 1.00 94.50 81 VAL A O 1
ATOM 653 N N . MET A 1 82 ? 1.434 6.824 8.599 1.00 96.06 82 MET A N 1
ATOM 654 C CA . MET A 1 82 ? 0.147 7.534 8.611 1.00 96.06 82 MET A CA 1
ATOM 655 C C . MET A 1 82 ? -1.033 6.563 8.706 1.00 96.06 82 MET A C 1
ATOM 657 O O . MET A 1 82 ? -1.909 6.780 9.542 1.00 96.06 82 MET A O 1
ATOM 661 N N . CYS A 1 83 ? -1.026 5.474 7.930 1.00 96.50 83 CYS A N 1
ATOM 662 C CA . CYS A 1 83 ? -2.049 4.427 8.006 1.00 96.50 83 CYS A CA 1
ATOM 663 C C . CYS A 1 83 ? -2.143 3.832 9.415 1.00 96.50 83 CYS A C 1
ATOM 665 O O . CYS A 1 83 ? -3.233 3.727 9.972 1.00 96.50 83 CYS A O 1
ATOM 667 N N . ARG A 1 84 ? -1.003 3.545 10.053 1.00 95.94 84 ARG A N 1
ATOM 668 C CA . ARG A 1 84 ? -0.964 3.044 11.433 1.00 95.94 84 ARG A CA 1
ATOM 669 C C . ARG A 1 84 ? -1.583 4.014 12.437 1.00 95.94 84 ARG A C 1
ATOM 671 O O . ARG A 1 84 ? -2.334 3.593 13.312 1.00 95.94 84 ARG A O 1
ATOM 678 N N . ARG A 1 85 ? -1.293 5.314 12.321 1.00 96.50 85 ARG A N 1
ATOM 679 C CA . ARG A 1 85 ? -1.900 6.346 13.184 1.00 96.50 85 ARG A CA 1
ATOM 680 C C . ARG A 1 85 ? -3.408 6.469 12.944 1.00 96.50 85 ARG A C 1
ATOM 682 O O . ARG A 1 85 ? -4.162 6.570 13.905 1.00 96.50 85 ARG A O 1
ATOM 689 N N . ALA A 1 86 ? -3.838 6.411 11.685 1.00 97.56 86 ALA A N 1
ATOM 690 C CA . ALA A 1 86 ? -5.246 6.440 11.300 1.00 97.56 86 ALA A CA 1
ATOM 691 C C . ALA A 1 86 ? -6.031 5.226 11.815 1.00 97.56 86 ALA A C 1
ATOM 693 O O . ALA A 1 86 ? -7.063 5.402 12.456 1.00 97.56 86 ALA A O 1
ATOM 694 N N . ALA A 1 87 ? -5.514 4.009 11.636 1.00 97.38 87 ALA A N 1
ATOM 695 C CA . ALA A 1 87 ? -6.132 2.806 12.191 1.00 97.38 87 ALA A CA 1
ATOM 696 C C . ALA A 1 87 ? -6.230 2.881 13.721 1.00 97.38 87 ALA A C 1
ATOM 698 O O . ALA A 1 87 ? -7.294 2.617 14.279 1.00 97.38 87 ALA A O 1
ATOM 699 N N . LYS A 1 88 ? -5.166 3.345 14.394 1.00 96.94 88 LYS A N 1
ATOM 700 C CA . LYS A 1 88 ? -5.166 3.524 15.853 1.00 96.94 88 LYS A CA 1
ATOM 701 C C . LYS A 1 88 ? -6.253 4.497 16.316 1.00 96.94 88 LYS A C 1
ATOM 703 O O . LYS A 1 88 ? -6.906 4.229 17.320 1.00 96.94 88 LYS A O 1
ATOM 708 N N . PHE A 1 89 ? -6.477 5.592 15.587 1.00 97.44 89 PHE A N 1
ATOM 709 C CA . PHE A 1 89 ? -7.569 6.531 15.872 1.00 97.44 89 PHE A CA 1
ATOM 710 C C . PHE A 1 89 ? -8.946 5.848 15.791 1.00 97.44 89 PHE A C 1
ATOM 712 O O . PHE A 1 89 ? -9.827 6.124 16.599 1.00 97.44 89 PHE A O 1
ATOM 719 N N . LEU A 1 90 ? -9.113 4.895 14.870 1.00 96.81 90 LEU A N 1
ATOM 720 C CA . LEU A 1 90 ? -10.312 4.059 14.736 1.00 96.81 90 LEU A CA 1
ATOM 721 C C . LEU A 1 90 ? -10.351 2.874 15.718 1.00 96.81 90 LEU A C 1
ATOM 723 O O . LEU A 1 90 ? -11.178 1.977 15.569 1.00 96.81 90 LEU A O 1
ATOM 727 N N . SER A 1 91 ? -9.470 2.844 16.725 1.00 97.00 91 SER A N 1
ATOM 728 C CA . SER A 1 91 ? -9.323 1.717 17.659 1.00 97.00 91 SER A CA 1
ATOM 729 C C . SER A 1 91 ? -9.060 0.372 16.963 1.00 97.00 91 SER A C 1
ATOM 731 O O . SER A 1 91 ? -9.504 -0.672 17.442 1.00 97.00 91 SER A O 1
ATOM 733 N N . CYS A 1 92 ? -8.353 0.408 15.831 1.00 97.62 92 CYS A N 1
ATOM 734 C CA . CYS A 1 92 ? -7.941 -0.755 15.051 1.00 97.62 92 CYS A CA 1
ATOM 735 C C . CYS A 1 92 ? -6.411 -0.844 14.960 1.00 97.62 92 CYS A C 1
ATOM 737 O O . CYS A 1 92 ? -5.694 0.155 15.056 1.00 97.62 92 CYS A O 1
ATOM 739 N N . GLU A 1 93 ? -5.901 -2.046 14.723 1.00 97.56 93 GLU A N 1
ATOM 740 C CA . GLU A 1 93 ? -4.496 -2.293 14.410 1.00 97.56 93 GLU A CA 1
ATOM 741 C C . GLU A 1 93 ? -4.282 -2.255 12.891 1.00 97.56 93 GLU A C 1
ATOM 743 O O . GLU A 1 93 ? -5.025 -2.889 12.142 1.00 97.56 93 GLU A O 1
ATOM 748 N N . PHE A 1 94 ? -3.274 -1.516 12.422 1.00 97.75 94 PHE A N 1
ATOM 749 C CA . PHE A 1 94 ? -2.874 -1.555 11.014 1.00 97.75 94 PHE A CA 1
ATOM 750 C C . PHE A 1 94 ? -1.834 -2.646 10.798 1.00 97.75 94 PHE A C 1
ATOM 752 O O . PHE A 1 94 ? -0.854 -2.679 11.539 1.00 97.75 94 PHE A O 1
ATOM 759 N N . LYS A 1 95 ? -2.021 -3.464 9.762 1.00 97.25 95 LYS A N 1
ATOM 760 C CA . LYS A 1 95 ? -1.092 -4.528 9.374 1.00 97.25 95 LYS A CA 1
ATOM 761 C C . LYS A 1 95 ? -0.638 -4.357 7.937 1.00 97.25 95 LYS A C 1
ATOM 763 O O . LYS A 1 95 ? -1.409 -3.897 7.095 1.00 97.25 95 LYS A O 1
ATOM 768 N N . LEU A 1 96 ? 0.594 -4.760 7.653 1.00 96.69 96 LEU A N 1
ATOM 769 C CA . LEU A 1 96 ? 1.124 -4.816 6.291 1.00 96.69 96 LEU A CA 1
ATOM 770 C C . LEU A 1 96 ? 1.510 -6.252 5.947 1.00 96.69 96 LEU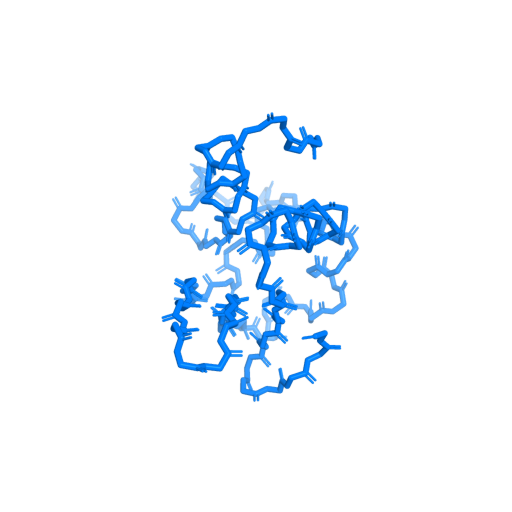 A C 1
ATO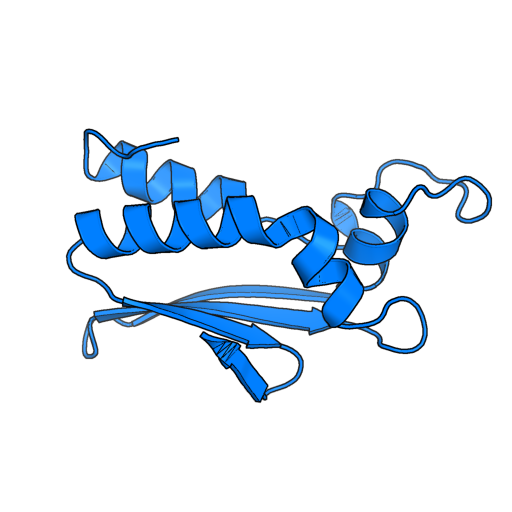M 772 O O . LEU A 1 96 ? 2.327 -6.872 6.634 1.00 96.69 96 LEU A O 1
ATOM 776 N N . GLN A 1 97 ? 0.946 -6.752 4.853 1.00 96.81 97 GLN A N 1
ATOM 777 C CA . GLN A 1 97 ? 1.262 -8.053 4.290 1.00 96.81 97 GLN A CA 1
ATOM 778 C C . GLN A 1 97 ? 1.733 -7.887 2.847 1.00 96.81 97 GLN A C 1
ATOM 780 O O . GLN A 1 97 ? 1.027 -7.311 2.026 1.00 96.81 97 GLN A O 1
ATOM 785 N N . ILE A 1 98 ? 2.916 -8.409 2.530 1.00 96.31 98 ILE A N 1
ATOM 786 C CA . ILE A 1 98 ? 3.490 -8.356 1.181 1.00 96.31 98 ILE A CA 1
ATOM 787 C C . ILE A 1 98 ? 3.840 -9.775 0.754 1.00 96.31 98 ILE A C 1
ATOM 789 O O . ILE A 1 98 ? 4.563 -10.470 1.467 1.00 96.31 98 ILE A O 1
ATOM 793 N N . ASN A 1 99 ? 3.321 -10.219 -0.392 1.00 95.88 99 ASN A N 1
ATOM 794 C CA . ASN A 1 99 ? 3.55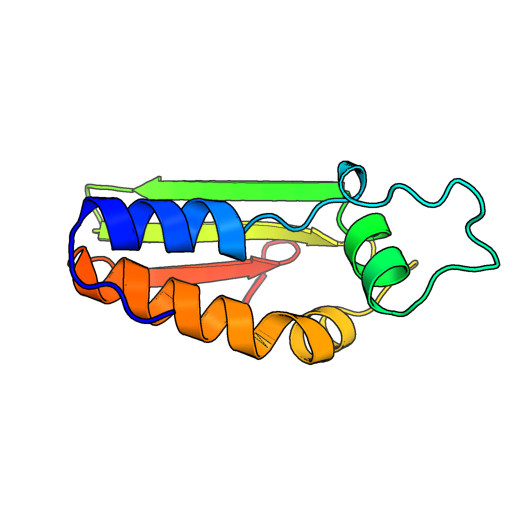3 -11.564 -0.935 1.00 95.88 99 ASN A CA 1
ATOM 795 C C . ASN A 1 99 ? 3.282 -12.680 0.094 1.00 95.88 99 ASN A C 1
ATOM 797 O O . ASN A 1 99 ? 4.021 -13.655 0.201 1.00 95.88 99 ASN A O 1
ATOM 801 N N . GLY A 1 100 ? 2.237 -12.508 0.908 1.00 92.12 100 GLY A N 1
ATOM 802 C CA . GLY A 1 100 ? 1.861 -13.452 1.962 1.00 92.12 100 GLY A CA 1
ATOM 803 C C . GLY A 1 100 ? 2.628 -13.294 3.284 1.00 92.12 100 GLY A C 1
ATOM 804 O O . GLY A 1 100 ? 2.121 -13.740 4.315 1.00 92.12 100 GLY A O 1
ATOM 805 N N . ALA A 1 101 ? 3.775 -12.610 3.306 1.00 92.69 101 ALA A N 1
ATOM 806 C CA . ALA A 1 101 ? 4.553 -12.365 4.519 1.00 92.69 101 ALA A CA 1
ATOM 807 C C . ALA A 1 101 ? 3.995 -11.180 5.323 1.00 92.69 101 ALA A C 1
ATOM 809 O O . ALA A 1 101 ? 3.751 -10.108 4.771 1.00 92.69 101 ALA A O 1
ATOM 810 N N . LYS A 1 102 ? 3.811 -11.364 6.636 1.00 91.00 102 LYS A N 1
ATOM 811 C CA . LYS A 1 102 ? 3.386 -10.306 7.570 1.00 91.00 102 LYS A CA 1
ATOM 812 C C . LYS A 1 102 ? 4.611 -9.537 8.059 1.00 91.00 102 LYS A C 1
ATOM 814 O O . LYS A 1 102 ? 5.555 -10.162 8.534 1.00 91.00 102 LYS A O 1
ATOM 819 N N . LEU A 1 103 ? 4.590 -8.212 7.939 1.00 83.38 103 LEU A N 1
ATOM 820 C CA . LEU A 1 103 ? 5.769 -7.367 8.172 1.00 83.38 103 LEU A CA 1
ATOM 821 C C . LEU A 1 103 ? 5.584 -6.356 9.309 1.00 83.38 103 LEU A C 1
ATOM 823 O O . LEU A 1 103 ? 6.536 -6.078 10.034 1.00 83.38 103 LEU A O 1
ATOM 827 N N . LEU A 1 104 ? 4.374 -5.811 9.451 1.00 68.38 104 LEU A N 1
ATOM 828 C CA . LEU A 1 104 ? 3.968 -4.844 10.477 1.00 68.38 104 LEU A CA 1
ATOM 829 C C . LEU A 1 104 ? 2.589 -5.208 11.011 1.00 68.38 104 LEU A C 1
ATOM 831 O O . LEU A 1 104 ? 1.771 -5.700 10.195 1.00 68.38 104 LEU A O 1
#

Sequence (104 aa):
GEPVSPVGAAVILADKSDVHRSRVRNPDPTTYDIHDRVNYAVEHSFLRVDEKIRTITLELGIDTKLSQVMEYFEIFLTRMVMCRRAAKFLSCEFKLQINGAKLL

Organism: NCBI:txid2569760

Foldseek 3Di:
DADPDLVSLVVLLVVLQPAAQVVQPDPDPVPDDLSNQFSNQWHDWDFDADPVQQETETETEGNVVRPNPVSCCVPRVVSQVSNQNSSVVVVGGYWYHYPNDTDD

pLDDT: mean 94.69, std 4.55, range [66.81, 98.12]